Protein AF-A0A931U290-F1 (afdb_monomer)

Sequence (65 aa):
EQMSTWIQSGQPDEFGVKPLGIFMGTTGQGWCLSEAPNADAVCRAHEAKGVPLPRGDVHEVMTLP

Radius of gyration: 11.57 Å; Cα contacts (8 Å, |Δi|>4): 79; chains: 1; bounding box: 26×27×29 Å

Mean predicted aligned error: 5.05 Å

pLDDT: mean 85.92, std 12.48, range [52.09, 96.25]

Nearest PDB structures (foldseek):
  2if1-assembly1_A  TM=5.452E-01  e=2.359E+00  Homo sapiens
  2jhe-assembly2_D  TM=4.119E-01  e=2.881E+00  Escherichia coli K-12
  6hcq-assembly1_Z2  TM=2.665E-01  e=4.592E+00  Oryctolagus cuniculus

Foldseek 3Di:
DVVVVQQVVQDADPLRWGWPDWDADPVGDIDTDTDGPDLVSVQVVCVVVVRGDDSVVGDDDPDDD

Structure (mmCIF, N/CA/C/O backbone):
data_AF-A0A931U290-F1
#
_entry.id   AF-A0A931U290-F1
#
loop_
_atom_site.group_PDB
_atom_site.id
_atom_site.type_symbol
_atom_site.label_atom_id
_atom_site.label_alt_id
_atom_site.label_comp_id
_atom_site.label_asym_id
_atom_site.label_entity_id
_atom_site.label_seq_id
_atom_site.pdbx_PDB_ins_code
_atom_site.Cartn_x
_atom_site.Cartn_y
_atom_site.Cartn_z
_atom_site.occupancy
_atom_site.B_iso_or_equiv
_atom_site.auth_seq_id
_atom_site.auth_comp_id
_atom_site.auth_asym_id
_atom_site.auth_atom_id
_atom_site.pdbx_PDB_model_num
ATOM 1 N N . GLU A 1 1 ? -3.766 14.395 6.181 1.00 52.09 1 GLU A N 1
ATOM 2 C CA . GLU A 1 1 ? -4.312 14.946 4.920 1.00 52.09 1 GLU A CA 1
ATOM 3 C C . GLU A 1 1 ? -3.601 14.416 3.671 1.00 52.09 1 GLU A C 1
ATOM 5 O O . GLU A 1 1 ? -4.289 13.860 2.829 1.00 52.09 1 GLU A O 1
ATOM 10 N N . GLN A 1 2 ? -2.261 14.451 3.568 1.00 59.81 2 GLN A N 1
ATOM 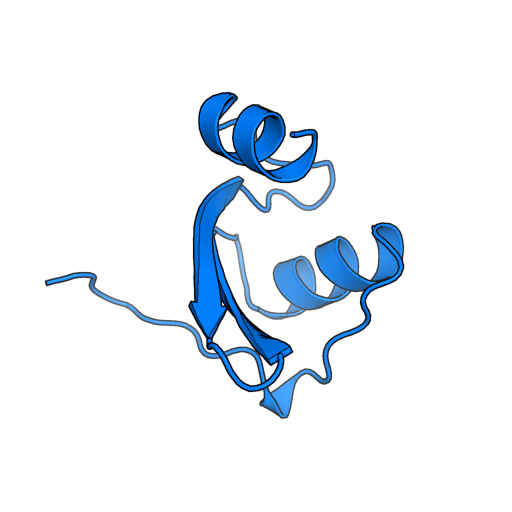11 C CA . GLN A 1 2 ? -1.543 13.981 2.359 1.00 59.81 2 GLN A CA 1
ATOM 12 C C . GLN A 1 2 ? -1.839 12.523 1.929 1.00 59.81 2 GLN A C 1
ATOM 14 O O . GLN A 1 2 ? -2.001 12.262 0.740 1.00 59.81 2 GLN A O 1
ATOM 19 N N . MET A 1 3 ? -1.968 11.577 2.871 1.00 59.00 3 MET A N 1
ATOM 20 C CA . MET A 1 3 ? -2.295 10.174 2.546 1.00 59.00 3 MET A CA 1
ATOM 21 C C . MET A 1 3 ? -3.690 10.014 1.922 1.00 59.00 3 MET A C 1
ATOM 23 O O . MET A 1 3 ? -3.869 9.220 1.003 1.00 59.00 3 MET A O 1
ATOM 27 N N . SER A 1 4 ? -4.675 10.788 2.384 1.00 61.94 4 SER A N 1
ATOM 28 C CA . SER A 1 4 ? -6.052 10.725 1.884 1.00 61.94 4 SER A CA 1
ATOM 29 C C . SER A 1 4 ? -6.153 11.255 0.454 1.00 61.94 4 SER A C 1
ATOM 31 O O . SER A 1 4 ? -6.825 10.647 -0.373 1.00 61.94 4 SER A O 1
ATOM 33 N N . THR A 1 5 ? -5.434 12.335 0.136 1.00 60.62 5 THR A N 1
ATOM 34 C CA . THR A 1 5 ? -5.378 12.899 -1.221 1.00 60.62 5 THR A CA 1
ATOM 35 C C . THR A 1 5 ? -4.719 11.935 -2.211 1.00 60.62 5 THR A C 1
ATOM 37 O O . THR A 1 5 ? -5.177 11.814 -3.345 1.00 60.62 5 THR A O 1
ATOM 40 N N . TRP A 1 6 ? -3.679 11.207 -1.790 1.00 60.53 6 TRP A N 1
ATOM 41 C CA . TRP A 1 6 ? -3.017 10.224 -2.651 1.00 60.53 6 TRP A CA 1
ATOM 42 C C . TRP A 1 6 ? -3.942 9.052 -3.003 1.00 60.53 6 TRP A C 1
ATOM 44 O O . TRP A 1 6 ? -4.076 8.723 -4.180 1.00 60.53 6 TRP A O 1
ATOM 54 N N . ILE A 1 7 ? -4.669 8.501 -2.024 1.00 62.97 7 ILE A N 1
ATOM 55 C CA . ILE A 1 7 ? -5.698 7.474 -2.275 1.00 62.97 7 ILE A CA 1
ATOM 56 C C . ILE A 1 7 ? -6.780 8.011 -3.224 1.00 62.97 7 ILE A C 1
ATOM 58 O O . ILE A 1 7 ? -7.141 7.350 -4.192 1.00 62.97 7 ILE A O 1
ATOM 62 N N . GLN A 1 8 ? -7.262 9.236 -2.990 1.00 66.31 8 GLN A N 1
ATOM 63 C CA . GLN A 1 8 ? -8.302 9.864 -3.813 1.00 66.31 8 GLN A CA 1
ATOM 64 C C . GLN A 1 8 ? -7.863 10.124 -5.258 1.00 66.31 8 GLN A C 1
ATOM 66 O O . GLN A 1 8 ? -8.709 10.142 -6.149 1.00 66.31 8 GLN A O 1
ATOM 71 N N . SER A 1 9 ? -6.562 10.307 -5.508 1.00 70.69 9 SER A N 1
ATOM 72 C CA . SER A 1 9 ? -6.048 10.483 -6.870 1.00 70.69 9 SER A CA 1
ATOM 73 C C . SER A 1 9 ? -6.237 9.229 -7.730 1.00 70.69 9 SER A C 1
ATOM 75 O O . SER A 1 9 ? -6.376 9.336 -8.949 1.00 70.69 9 SER A O 1
ATOM 77 N N . GLY A 1 10 ? -6.228 8.042 -7.104 1.00 70.62 10 GLY A N 1
ATOM 78 C CA . GLY A 1 10 ? -6.309 6.750 -7.784 1.00 70.62 10 GLY A CA 1
ATOM 79 C C . GLY A 1 10 ? -5.217 6.519 -8.836 1.00 70.62 10 GLY A C 1
ATOM 80 O O . GLY A 1 10 ? -5.353 5.599 -9.642 1.00 70.62 10 GLY A O 1
ATOM 81 N N . GLN A 1 11 ? -4.169 7.351 -8.871 1.00 83.88 11 GLN A N 1
ATOM 82 C CA . GLN A 1 11 ? -3.087 7.238 -9.841 1.00 83.88 11 GLN A CA 1
ATOM 83 C C . GLN A 1 11 ? -2.026 6.258 -9.327 1.00 83.88 11 GLN A C 1
ATOM 85 O O . GLN A 1 11 ? -1.632 6.354 -8.159 1.00 83.88 11 GLN A O 1
ATOM 90 N N . PRO A 1 12 ? -1.547 5.330 -10.174 1.00 90.19 12 PRO A N 1
ATOM 91 C CA . PRO A 1 12 ? -0.373 4.531 -9.856 1.00 90.19 12 PRO A CA 1
ATOM 92 C C . PRO A 1 12 ? 0.860 5.419 -9.652 1.00 90.19 12 PRO A C 1
ATOM 94 O O . PRO A 1 12 ? 1.013 6.441 -10.323 1.00 90.19 12 PRO A O 1
ATOM 97 N N . ASP A 1 13 ? 1.751 5.018 -8.750 1.00 90.81 13 ASP A N 1
ATOM 98 C CA . ASP A 1 13 ? 3.078 5.624 -8.639 1.00 90.81 13 ASP A CA 1
ATOM 99 C C . ASP A 1 13 ? 4.054 5.111 -9.719 1.00 90.81 13 ASP A C 1
ATOM 101 O O . ASP A 1 13 ? 3.682 4.346 -10.612 1.00 90.81 13 ASP A O 1
ATOM 105 N N . GLU A 1 14 ? 5.321 5.534 -9.652 1.00 93.94 14 GLU A N 1
ATOM 106 C CA . GLU A 1 14 ? 6.366 5.145 -10.614 1.00 93.94 14 GLU A CA 1
ATOM 107 C C . GLU A 1 14 ? 6.632 3.628 -10.671 1.00 93.94 14 GLU A C 1
ATOM 109 O O . GLU A 1 14 ? 7.165 3.129 -11.662 1.00 93.94 14 GLU A O 1
ATOM 114 N N . PHE A 1 15 ? 6.228 2.880 -9.638 1.00 94.56 15 PHE A N 1
ATOM 115 C CA . PHE A 1 15 ? 6.346 1.423 -9.569 1.00 94.56 15 PHE A CA 1
ATOM 116 C C . PHE A 1 15 ? 5.074 0.712 -10.055 1.00 94.56 15 PHE A C 1
ATOM 118 O O . PHE A 1 15 ? 5.010 -0.519 -10.046 1.00 94.56 15 PHE A O 1
ATOM 125 N N . GLY A 1 16 ? 4.058 1.471 -10.476 1.00 94.38 16 GLY A N 1
ATOM 126 C CA . GLY A 1 16 ? 2.754 0.958 -10.881 1.00 94.38 16 GLY A CA 1
ATOM 127 C C . GLY A 1 16 ? 1.851 0.587 -9.705 1.00 94.38 16 GLY A C 1
ATOM 128 O O . GLY A 1 16 ? 0.876 -0.136 -9.907 1.00 94.38 16 GLY A O 1
ATOM 129 N N . VAL A 1 17 ? 2.156 1.046 -8.486 1.00 94.75 17 VAL A N 1
ATOM 130 C CA . VAL A 1 17 ? 1.340 0.766 -7.299 1.00 94.75 17 VAL A CA 1
ATOM 131 C C . VAL A 1 17 ? 0.264 1.827 -7.169 1.00 94.75 17 VAL A C 1
ATOM 133 O O . VAL A 1 17 ? 0.548 3.009 -6.972 1.00 94.75 17 VAL A O 1
ATOM 136 N N . LYS A 1 18 ? -0.990 1.395 -7.259 1.00 93.44 18 LYS A N 1
ATOM 137 C CA . LYS A 1 18 ? -2.166 2.240 -7.099 1.00 93.44 18 LYS A CA 1
ATOM 138 C C . LYS A 1 18 ? -2.794 2.002 -5.724 1.00 93.44 18 LYS A C 1
ATOM 140 O O . LYS A 1 18 ? -3.235 0.886 -5.439 1.00 93.44 18 LYS A O 1
ATOM 145 N N . PRO A 1 19 ? -2.883 3.031 -4.870 1.00 89.94 19 PRO A N 1
ATOM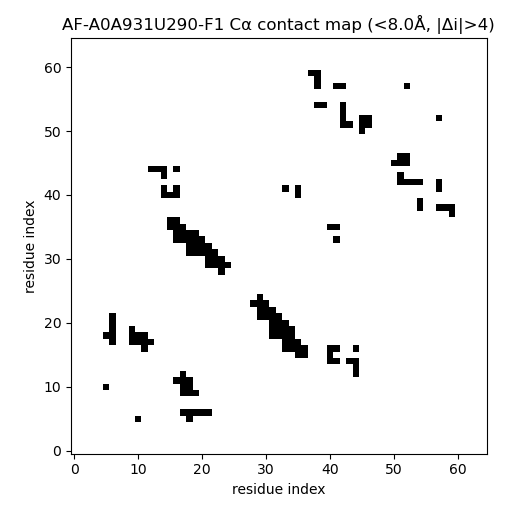 146 C CA . PRO A 1 19 ? -3.536 2.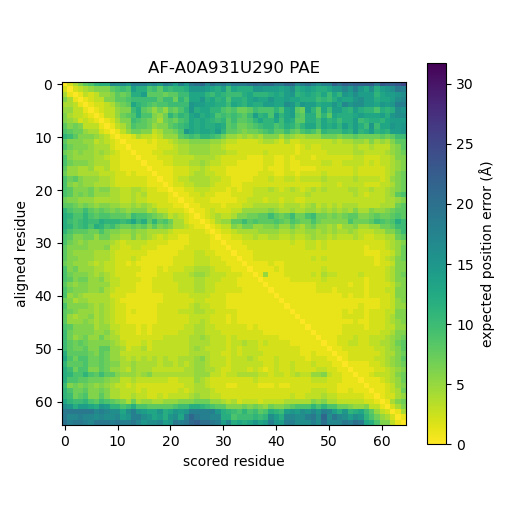902 -3.576 1.00 89.94 19 PRO A CA 1
ATOM 147 C C . PRO A 1 19 ? -5.048 2.728 -3.747 1.00 89.94 19 PRO A C 1
ATOM 149 O O . PRO A 1 19 ? -5.695 3.505 -4.447 1.00 89.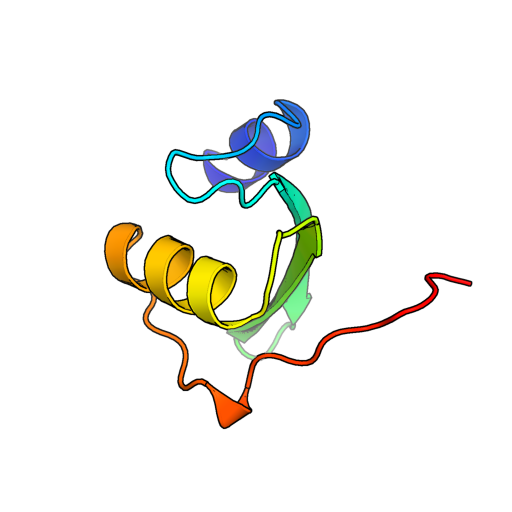94 19 PRO A O 1
ATOM 152 N N . LEU A 1 20 ? -5.617 1.732 -3.072 1.00 90.19 20 LEU A N 1
ATOM 153 C CA . LEU A 1 20 ? -7.067 1.533 -2.984 1.00 90.19 20 LEU A CA 1
ATOM 154 C C . LEU A 1 20 ? -7.625 1.994 -1.635 1.00 90.19 20 LEU A C 1
ATOM 156 O O . LEU A 1 20 ? -8.740 2.502 -1.564 1.00 90.19 20 LEU A O 1
ATOM 160 N N . GLY A 1 21 ? -6.853 1.836 -0.559 1.00 88.12 21 GLY A N 1
ATOM 161 C CA . GLY A 1 21 ? -7.264 2.242 0.779 1.00 88.12 21 GLY A CA 1
ATOM 162 C C . GLY A 1 21 ? -6.147 2.090 1.801 1.00 88.12 21 GLY A C 1
ATOM 163 O O . GLY A 1 21 ? -5.231 1.291 1.621 1.00 88.12 21 GLY A O 1
ATOM 164 N N . ILE A 1 22 ? -6.231 2.863 2.881 1.00 89.12 22 ILE A N 1
ATOM 165 C CA . ILE A 1 22 ? -5.343 2.756 4.040 1.00 89.12 22 ILE A CA 1
ATOM 166 C C . ILE A 1 22 ? -6.220 2.753 5.288 1.00 89.12 22 ILE A C 1
ATOM 168 O O . ILE A 1 22 ? -7.071 3.626 5.457 1.00 89.12 22 ILE A O 1
ATOM 172 N N . PHE A 1 23 ? -5.998 1.778 6.160 1.00 89.00 23 PHE A N 1
ATOM 173 C CA . PHE A 1 23 ? -6.712 1.601 7.416 1.00 89.00 23 PHE A CA 1
ATOM 174 C C . PHE A 1 23 ? -5.712 1.687 8.561 1.00 89.00 23 PHE A C 1
ATOM 176 O O . PHE A 1 23 ? -4.673 1.037 8.514 1.00 89.00 23 PHE A O 1
ATOM 183 N N . MET A 1 24 ? -6.021 2.468 9.591 1.00 89.00 24 MET A N 1
ATOM 184 C CA . MET A 1 24 ? -5.166 2.617 10.768 1.00 89.00 24 MET A CA 1
ATOM 185 C C . MET A 1 24 ? -5.898 2.081 11.995 1.00 89.00 24 MET A C 1
ATOM 187 O O . MET A 1 24 ? -7.011 2.507 12.302 1.00 89.00 24 MET A O 1
ATOM 191 N N . GLY A 1 25 ? -5.273 1.141 12.693 1.00 86.44 25 GLY A N 1
ATOM 192 C CA . GLY A 1 25 ? -5.715 0.644 13.985 1.00 86.44 25 GLY A CA 1
ATOM 193 C C . GLY A 1 25 ? -5.395 1.635 15.100 1.00 86.44 25 GLY A C 1
ATOM 194 O O . GLY A 1 25 ? -4.457 2.429 15.018 1.00 86.44 25 GLY A O 1
ATOM 195 N N . THR A 1 26 ? -6.147 1.555 16.194 1.00 89.06 26 THR A N 1
ATOM 196 C CA . THR A 1 26 ? -5.962 2.412 17.380 1.00 89.06 26 THR A CA 1
ATOM 197 C C . THR A 1 26 ? -4.647 2.150 18.120 1.00 89.06 26 THR A C 1
ATOM 199 O O . THR A 1 26 ? -4.213 2.972 18.919 1.00 89.06 26 THR A O 1
ATOM 202 N N . THR A 1 27 ? -3.998 1.022 17.835 1.00 88.62 27 THR A N 1
ATOM 203 C CA . THR A 1 27 ? -2.710 0.593 18.396 1.00 88.62 27 THR A CA 1
ATOM 204 C C . THR A 1 27 ? -1.509 0.995 17.533 1.00 88.62 27 THR A C 1
ATOM 206 O O . THR A 1 27 ? -0.389 0.588 17.825 1.00 88.62 27 THR A O 1
ATOM 209 N N . GLY A 1 28 ? -1.721 1.782 16.470 1.00 82.75 28 GLY A N 1
ATOM 210 C CA . GLY A 1 28 ? -0.656 2.266 15.585 1.00 82.75 28 GLY A CA 1
ATOM 211 C C . GLY A 1 28 ? -0.299 1.331 14.424 1.00 82.75 28 GLY A C 1
ATOM 212 O O . GLY A 1 28 ? 0.607 1.645 13.658 1.00 82.75 28 GLY A O 1
ATOM 213 N N . GLN A 1 29 ? -1.005 0.210 14.259 1.00 87.19 29 GLN A N 1
ATOM 214 C CA . GLN A 1 29 ? -0.876 -0.648 13.076 1.00 87.19 29 GLN A CA 1
ATOM 215 C C . GLN A 1 29 ? -1.595 -0.036 11.873 1.00 87.19 29 GLN A C 1
ATOM 217 O O . GLN A 1 29 ? -2.675 0.532 12.020 1.00 87.19 29 GLN A O 1
ATOM 222 N N . GLY A 1 30 ? -0.995 -0.156 10.692 1.00 90.25 30 GLY A N 1
ATOM 223 C CA . GLY A 1 30 ? -1.567 0.303 9.431 1.00 90.25 30 GLY A CA 1
ATOM 224 C C . GLY A 1 30 ? -1.705 -0.848 8.444 1.00 90.25 30 GLY A C 1
ATOM 225 O O . GLY A 1 30 ? -0.826 -1.702 8.364 1.00 90.25 30 GLY A O 1
ATOM 226 N N . TRP A 1 31 ? -2.790 -0.854 7.680 1.00 91.31 31 TRP A N 1
ATOM 227 C CA . TRP A 1 31 ? -3.018 -1.780 6.576 1.00 91.31 31 TRP A CA 1
ATOM 228 C C . TRP A 1 31 ? -3.239 -0.987 5.297 1.00 91.31 31 TRP A C 1
ATOM 230 O O . TRP A 1 31 ? -4.127 -0.136 5.234 1.00 91.31 31 TRP A O 1
ATOM 240 N N . CYS A 1 32 ? -2.445 -1.287 4.275 1.00 92.12 32 CYS A 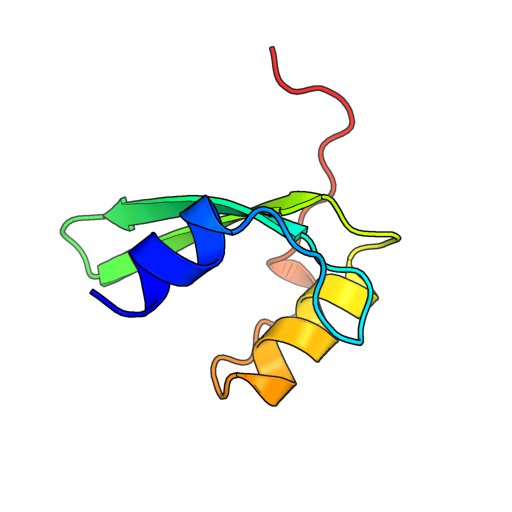N 1
ATOM 241 C CA . CYS A 1 32 ? -2.570 -0.699 2.950 1.00 92.12 32 CYS A CA 1
ATOM 242 C C . CYS A 1 32 ? -3.182 -1.728 2.002 1.00 92.12 32 CYS A C 1
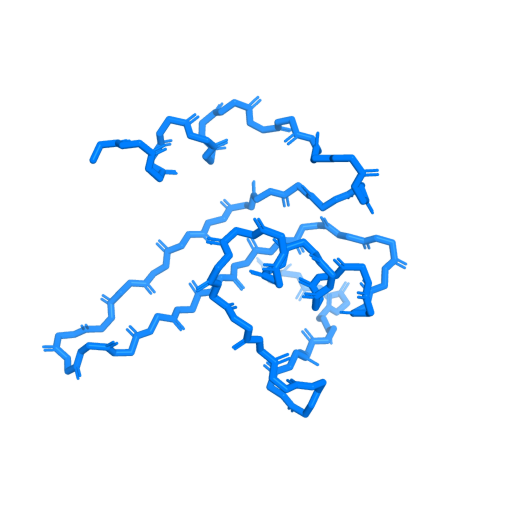ATOM 244 O O . CYS A 1 3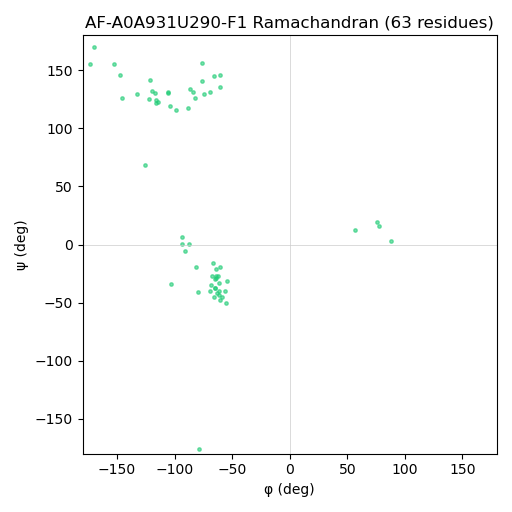2 ? -2.700 -2.855 1.907 1.00 92.12 32 CYS A O 1
ATOM 246 N N . LEU A 1 33 ? -4.213 -1.322 1.271 1.00 92.06 33 LEU A N 1
ATOM 247 C CA . LEU A 1 33 ? -4.744 -2.064 0.139 1.00 92.06 33 LEU A CA 1
ATOM 248 C C . LEU A 1 33 ? -4.315 -1.356 -1.144 1.00 92.06 33 LEU A C 1
ATOM 250 O O . LEU A 1 33 ? -4.438 -0.133 -1.263 1.00 92.06 33 LEU A O 1
ATOM 254 N N . SER A 1 34 ? -3.779 -2.101 -2.105 1.00 93.12 34 SER A N 1
ATOM 255 C CA . SER A 1 34 ? -3.275 -1.541 -3.359 1.00 93.12 34 SER A CA 1
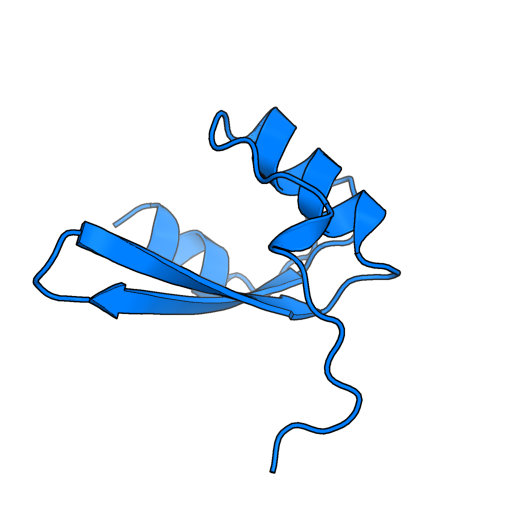ATOM 256 C C . SER A 1 34 ? -3.461 -2.511 -4.518 1.00 93.12 34 SER A C 1
ATOM 258 O O . SER A 1 34 ? -3.334 -3.719 -4.346 1.00 93.12 34 SER A O 1
ATOM 260 N N . GLU A 1 35 ? -3.718 -1.962 -5.701 1.00 93.62 35 GLU A N 1
ATOM 261 C CA . GLU A 1 35 ? -3.506 -2.651 -6.973 1.00 93.62 35 GLU A CA 1
ATOM 262 C C . GLU A 1 35 ? -2.036 -2.476 -7.357 1.00 93.62 35 GLU A C 1
ATOM 264 O O . GLU A 1 35 ? -1.503 -1.367 -7.306 1.00 93.62 35 GLU A O 1
ATOM 269 N N . ALA A 1 36 ? -1.361 -3.560 -7.720 1.00 94.50 36 ALA A N 1
ATOM 270 C CA . ALA A 1 36 ? 0.053 -3.534 -8.069 1.00 94.50 36 ALA A CA 1
ATOM 271 C C . ALA A 1 36 ? 0.382 -4.674 -9.042 1.00 94.50 36 ALA A C 1
ATOM 273 O O . ALA A 1 36 ? -0.306 -5.696 -9.031 1.00 94.50 36 ALA A O 1
ATOM 274 N N . PRO A 1 37 ? 1.450 -4.550 -9.850 1.00 94.44 37 PRO A N 1
ATOM 275 C CA . PRO A 1 37 ? 1.867 -5.617 -10.760 1.00 94.44 37 PRO A CA 1
ATOM 276 C C . PRO A 1 37 ? 2.403 -6.859 -10.029 1.00 94.44 37 PRO A C 1
ATOM 278 O O . PRO A 1 37 ? 2.370 -7.952 -10.583 1.00 94.44 37 PRO A O 1
ATOM 281 N N . ASN A 1 38 ? 2.949 -6.688 -8.822 1.00 94.69 38 ASN A N 1
ATOM 282 C CA . ASN A 1 38 ? 3.381 -7.750 -7.913 1.00 94.69 38 ASN A CA 1
ATOM 283 C C . ASN A 1 38 ? 3.725 -7.151 -6.537 1.00 94.69 38 ASN A C 1
ATOM 285 O O . ASN A 1 38 ? 3.842 -5.935 -6.373 1.00 94.69 38 ASN A O 1
ATOM 289 N N . ALA A 1 39 ? 3.934 -8.016 -5.549 1.00 94.88 39 ALA A N 1
ATOM 290 C CA . ALA A 1 39 ? 4.294 -7.610 -4.194 1.00 94.88 39 ALA A CA 1
ATOM 291 C C . ALA A 1 39 ? 5.661 -6.904 -4.080 1.00 94.88 39 ALA A C 1
ATOM 293 O O . ALA A 1 39 ? 5.830 -6.054 -3.208 1.00 94.88 39 ALA A O 1
ATOM 294 N N . ASP A 1 40 ? 6.625 -7.192 -4.959 1.00 95.69 40 ASP A N 1
ATOM 295 C CA . ASP A 1 40 ? 7.933 -6.523 -4.921 1.00 95.69 40 ASP A CA 1
ATOM 296 C C . ASP A 1 40 ? 7.811 -5.044 -5.316 1.00 95.69 40 ASP A C 1
ATOM 298 O O . ASP A 1 40 ? 8.495 -4.189 -4.748 1.00 95.69 40 ASP A O 1
ATOM 302 N N . ALA A 1 41 ? 6.904 -4.716 -6.243 1.00 96.12 41 ALA A N 1
ATOM 303 C CA . ALA A 1 41 ? 6.564 -3.335 -6.576 1.00 96.12 41 ALA A CA 1
ATOM 304 C C . ALA A 1 41 ? 5.976 -2.596 -5.364 1.00 96.12 41 ALA A C 1
ATOM 306 O O . ALA A 1 41 ? 6.359 -1.457 -5.107 1.00 96.12 41 ALA A O 1
ATOM 307 N N . VAL A 1 42 ? 5.130 -3.262 -4.567 1.00 95.31 42 VAL A N 1
ATOM 308 C CA . VAL A 1 42 ? 4.594 -2.707 -3.311 1.00 95.31 42 VAL A CA 1
ATOM 309 C C . VAL A 1 42 ? 5.713 -2.415 -2.313 1.00 95.31 42 VAL A C 1
ATOM 311 O O . VAL A 1 42 ? 5.720 -1.332 -1.727 1.00 95.31 42 VAL A O 1
ATOM 314 N N . CYS A 1 43 ? 6.680 -3.325 -2.154 1.00 96.25 43 CYS A N 1
ATOM 315 C CA . CYS A 1 43 ? 7.847 -3.102 -1.297 1.00 96.25 43 CYS A CA 1
ATOM 316 C C . CYS A 1 43 ? 8.674 -1.893 -1.763 1.00 96.25 43 CYS A C 1
ATOM 318 O O . CYS A 1 43 ? 8.988 -1.025 -0.953 1.00 96.25 43 CYS A O 1
ATOM 320 N N . ARG A 1 44 ? 8.981 -1.783 -3.064 1.00 95.94 44 ARG A N 1
ATOM 321 C CA . ARG A 1 44 ? 9.742 -0.643 -3.620 1.00 95.94 44 ARG A CA 1
ATOM 322 C C . ARG A 1 44 ? 9.007 0.685 -3.456 1.00 95.94 44 ARG A C 1
ATOM 324 O O . ARG A 1 44 ? 9.608 1.679 -3.061 1.00 95.94 44 ARG A O 1
ATOM 331 N N . ALA A 1 45 ? 7.701 0.680 -3.696 1.00 94.12 45 ALA A N 1
ATOM 332 C CA . ALA A 1 45 ? 6.839 1.836 -3.503 1.00 94.12 45 ALA A CA 1
ATOM 333 C C . ALA A 1 45 ? 6.805 2.320 -2.048 1.00 94.12 45 ALA A C 1
ATOM 335 O O . ALA A 1 45 ? 6.638 3.515 -1.810 1.00 94.12 45 ALA A O 1
ATOM 336 N N . HIS A 1 46 ? 6.928 1.409 -1.085 1.00 93.50 46 HIS A N 1
ATOM 337 C CA . HIS A 1 46 ? 6.969 1.704 0.346 1.00 93.50 46 HIS A CA 1
ATOM 338 C C . HIS A 1 46 ? 8.356 2.181 0.802 1.00 93.50 46 HIS A C 1
ATOM 340 O O . HIS A 1 46 ? 8.449 3.174 1.525 1.00 93.50 46 HIS A O 1
ATOM 346 N N . GLU A 1 47 ? 9.426 1.561 0.295 1.00 95.62 47 GLU A N 1
ATOM 347 C CA . GLU A 1 47 ? 10.815 2.005 0.478 1.00 95.62 47 GLU A CA 1
ATOM 348 C C . GLU A 1 47 ? 10.996 3.464 0.026 1.00 95.62 47 GLU A C 1
ATOM 350 O O . GLU A 1 47 ? 11.458 4.305 0.794 1.00 95.62 47 GLU A O 1
ATOM 355 N N . ALA A 1 48 ? 10.535 3.801 -1.185 1.00 93.38 48 ALA A N 1
ATOM 356 C CA . ALA A 1 48 ? 10.628 5.154 -1.739 1.00 93.38 48 ALA A CA 1
ATOM 357 C C . ALA A 1 48 ? 9.849 6.205 -0.924 1.00 93.38 48 ALA A C 1
ATOM 359 O O . ALA A 1 48 ? 10.210 7.380 -0.911 1.00 93.38 48 ALA A O 1
ATOM 360 N N . LYS A 1 49 ? 8.791 5.785 -0.218 1.00 88.94 49 LYS A N 1
ATOM 361 C CA . LYS A 1 49 ? 7.984 6.639 0.670 1.00 88.94 49 LYS A CA 1
ATOM 362 C C . LYS A 1 49 ? 8.546 6.721 2.097 1.00 88.94 49 LYS A C 1
ATOM 364 O O . LYS A 1 49 ? 7.954 7.396 2.936 1.00 88.94 49 LYS A O 1
ATOM 369 N N . GLY A 1 50 ? 9.666 6.052 2.382 1.00 92.12 50 GLY A N 1
ATOM 370 C CA . GLY A 1 50 ? 10.301 6.032 3.702 1.00 92.12 50 GLY A CA 1
ATOM 371 C C . GLY A 1 50 ? 9.593 5.144 4.728 1.00 92.12 50 GLY A C 1
ATOM 372 O O . GLY A 1 50 ? 9.796 5.322 5.927 1.00 92.12 50 GLY A O 1
ATOM 373 N N . VAL A 1 51 ? 8.756 4.203 4.279 1.00 90.12 51 VAL A N 1
ATOM 374 C CA . VAL A 1 51 ? 8.021 3.261 5.137 1.00 90.12 51 VAL A CA 1
ATOM 375 C C . VAL A 1 51 ? 8.323 1.832 4.676 1.00 90.12 51 VAL A C 1
ATOM 377 O O . VAL A 1 51 ? 7.447 1.191 4.107 1.00 90.12 51 VAL A O 1
ATOM 380 N N . PRO A 1 52 ? 9.559 1.330 4.845 1.00 93.00 52 PRO A N 1
ATOM 381 C CA . PRO A 1 52 ? 9.953 0.028 4.318 1.00 93.00 52 PRO A CA 1
ATOM 382 C C . PRO A 1 52 ? 9.105 -1.101 4.914 1.00 93.00 52 PRO A C 1
ATOM 384 O O . PRO A 1 52 ? 8.886 -1.157 6.124 1.00 93.00 52 PRO A O 1
ATOM 387 N N . LEU A 1 53 ? 8.658 -2.019 4.055 1.00 91.94 53 LEU A N 1
ATOM 388 C CA . LEU A 1 53 ? 7.919 -3.219 4.444 1.00 91.94 53 LEU A CA 1
ATOM 389 C C . LEU A 1 53 ? 8.732 -4.460 4.065 1.00 91.94 53 LEU A C 1
ATOM 391 O O . LEU A 1 53 ? 9.157 -4.570 2.907 1.00 91.94 53 LEU A O 1
ATOM 395 N N . PRO A 1 54 ? 8.936 -5.424 4.979 1.00 93.62 54 PRO A N 1
ATOM 396 C CA . PRO A 1 54 ? 9.543 -6.688 4.606 1.00 93.62 54 PRO A CA 1
ATOM 397 C C . PRO A 1 54 ? 8.608 -7.431 3.651 1.00 93.62 54 PRO A C 1
ATOM 399 O O . PRO A 1 54 ? 7.386 -7.405 3.791 1.00 93.62 54 PRO A O 1
ATOM 402 N N . ARG A 1 55 ? 9.183 -8.153 2.685 1.00 92.81 55 ARG A N 1
ATOM 403 C CA . ARG A 1 55 ? 8.401 -8.896 1.687 1.00 92.81 55 ARG A CA 1
ATOM 404 C C . ARG A 1 55 ? 7.383 -9.852 2.320 1.00 92.81 55 ARG A C 1
ATOM 406 O O . ARG A 1 55 ? 6.328 -10.065 1.731 1.00 92.81 55 ARG A O 1
ATOM 413 N N . GLY A 1 56 ? 7.688 -10.401 3.498 1.00 94.06 56 GLY A N 1
ATOM 414 C CA . GLY A 1 56 ? 6.805 -11.295 4.253 1.00 94.06 56 GLY A CA 1
ATOM 415 C C . GLY A 1 56 ? 5.495 -10.661 4.734 1.00 94.06 56 GLY A C 1
ATOM 416 O O . GLY A 1 56 ? 4.545 -11.405 4.938 1.00 94.06 56 GLY A O 1
ATOM 417 N N . ASP A 1 57 ? 5.426 -9.330 4.836 1.00 93.19 57 ASP A N 1
ATOM 418 C CA . ASP A 1 57 ? 4.228 -8.599 5.279 1.00 93.19 57 ASP A CA 1
ATOM 419 C C . ASP A 1 57 ? 3.315 -8.197 4.106 1.00 93.19 57 ASP A C 1
ATOM 421 O O . ASP A 1 57 ? 2.216 -7.676 4.307 1.00 93.19 57 ASP A O 1
ATOM 425 N N . VAL A 1 58 ? 3.750 -8.431 2.860 1.00 94.81 58 VAL A N 1
ATOM 426 C CA . VAL A 1 58 ? 2.964 -8.139 1.657 1.00 94.81 58 VAL A CA 1
ATOM 427 C C . VAL A 1 58 ? 2.297 -9.412 1.152 1.00 94.81 58 VAL A C 1
ATOM 429 O O . VAL A 1 58 ? 2.952 -10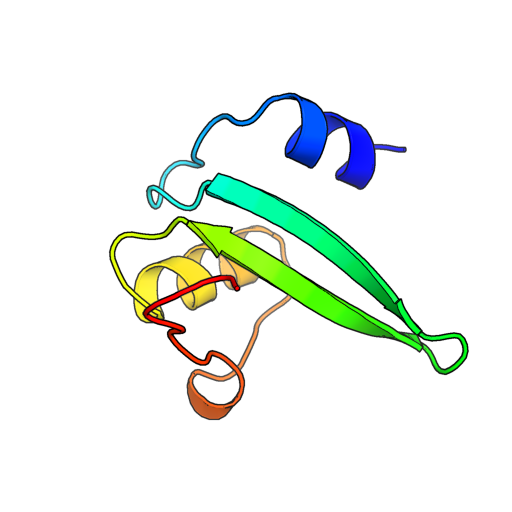.345 0.676 1.00 94.81 58 VAL A O 1
ATOM 432 N N . HIS A 1 59 ? 0.971 -9.420 1.191 1.00 94.25 59 HIS A N 1
ATOM 433 C CA . HIS A 1 59 ? 0.161 -10.545 0.743 1.00 94.25 59 HIS A CA 1
ATOM 434 C C . HIS A 1 59 ? -0.655 -10.153 -0.483 1.00 94.25 59 HIS A C 1
ATOM 436 O O . HIS A 1 59 ? -1.437 -9.205 -0.449 1.00 94.25 59 HIS A O 1
ATOM 442 N N . GLU A 1 60 ? -0.466 -10.894 -1.572 1.00 93.12 60 GLU A N 1
ATOM 443 C CA . GLU A 1 60 ? -1.304 -10.762 -2.757 1.00 93.12 60 GLU A CA 1
ATOM 444 C C . GLU A 1 60 ? -2.669 -11.398 -2.484 1.00 93.12 60 GLU A C 1
ATOM 446 O O . GLU A 1 60 ? -2.756 -12.534 -2.011 1.00 93.12 60 GLU A O 1
ATOM 451 N N . VAL A 1 61 ? -3.735 -10.656 -2.774 1.00 90.00 61 VAL A N 1
ATOM 452 C CA . VAL A 1 61 ? -5.118 -11.116 -2.636 1.00 90.00 61 VAL A CA 1
ATOM 453 C C . VAL A 1 61 ? -5.758 -11.135 -4.020 1.00 90.00 61 VAL A C 1
ATOM 455 O O . VAL A 1 61 ? -5.777 -10.122 -4.711 1.00 90.00 61 VAL A O 1
ATOM 458 N N . MET A 1 62 ? -6.251 -12.297 -4.456 1.00 78.56 62 MET A N 1
ATOM 459 C CA . MET A 1 62 ? -6.768 -12.463 -5.825 1.00 78.56 62 MET A CA 1
ATOM 460 C C . MET A 1 62 ? -8.200 -11.953 -6.010 1.00 78.56 62 MET A C 1
ATOM 462 O O . MET A 1 62 ? -8.624 -11.701 -7.134 1.00 78.56 62 MET A O 1
ATOM 466 N N . THR A 1 63 ? -8.952 -11.793 -4.923 1.00 75.19 63 THR A N 1
ATOM 467 C CA . THR A 1 63 ? -10.338 -11.320 -4.960 1.00 75.19 63 THR A CA 1
ATOM 468 C C . THR A 1 63 ? -10.633 -10.471 -3.736 1.00 75.19 63 THR A C 1
ATOM 470 O O . THR A 1 63 ? -10.450 -10.928 -2.606 1.00 75.19 63 THR A O 1
ATOM 473 N N . LEU A 1 64 ? -11.131 -9.260 -3.968 1.00 57.97 64 LEU A N 1
ATOM 474 C CA . LEU A 1 64 ? -11.890 -8.519 -2.969 1.00 57.97 64 LEU A CA 1
ATOM 475 C C . LEU A 1 64 ? -13.333 -9.055 -3.028 1.00 57.97 64 LEU A C 1
ATOM 477 O O . LEU A 1 64 ? -13.860 -9.151 -4.139 1.00 57.97 64 LEU A O 1
ATOM 481 N N . PRO A 1 65 ? -13.926 -9.498 -1.905 1.00 54.41 65 PRO A N 1
ATOM 482 C CA . PRO A 1 65 ? -15.329 -9.907 -1.879 1.00 54.41 65 PRO A CA 1
ATOM 483 C C . PRO A 1 65 ? -16.279 -8.761 -2.247 1.00 54.41 65 PRO A C 1
ATOM 485 O O . PRO A 1 65 ? -15.907 -7.582 -2.038 1.00 54.41 65 PRO A O 1
#

Solvent-accessible surface area (backbone atoms only — not comparable to full-atom values): 4131 Å² total; per-residue (Å²): 111,73,70,60,55,52,37,72,63,56,54,54,47,98,60,47,38,18,46,71,44,76,48,75,50,98,86,74,50,72,49,78,43,64,52,53,90,44,62,66,36,50,32,52,55,23,43,77,70,73,53,71,52,63,72,88,80,57,78,91,75,97,69,84,132

Secondary structure (DSSP, 8-state):
-HHHHHHHH----TTSPEEEEEEE-TTS-EEEEEE-S-HHHHHHHHHHTT----GGG----S---